Protein AF-A0A3D4W125-F1 (afdb_monomer)

Mean predicted aligned error: 5.73 Å

Nearest PDB structures (foldseek):
  3bl4-assembly1_A  TM=3.149E-01  e=7.302E-01  Arthrobacter sp. FB24
  3bl4-assembly1_B  TM=3.221E-01  e=1.335E+00  Arthrobacter sp. FB24
  3okf-assembly1_B  TM=3.868E-01  e=9.961E+00  Vibrio cholerae O1 biovar El Tor str. N16961
  7cfy-assembly1_A  TM=1.896E-01  e=3.646E+00  Escherichia coli K-12

Secondary structure (DSSP, 8-state):
--TT----SS-EEEETTEEEESSTTHHHHHHHTT--HHHHHHGGGGSHHHHHHHHHBSSS-SSS--BPPS-EEEEHHHHHHHHHHHHHTT-SS-SS-EEEE--SS--

Sequence (107 aa):
MLESIKCSTSGAYYLRGQWVPADAQAPAALAAAGMTAEQADQAYKGTMAYGILTAHNTSGNDRDLRIKFDAMASHDITFVGIIQTARASGLEKFPIPYVLTNCHNSL

Solvent-accessible surface area (backbone atoms only — not comparable to full-atom values): 6906 Å² total; per-residue (Å²): 140,76,88,83,73,76,84,71,96,54,62,65,45,84,54,97,92,41,79,43,59,54,54,94,58,29,68,60,54,41,41,77,72,71,43,50,72,68,56,60,70,54,46,63,65,77,35,70,6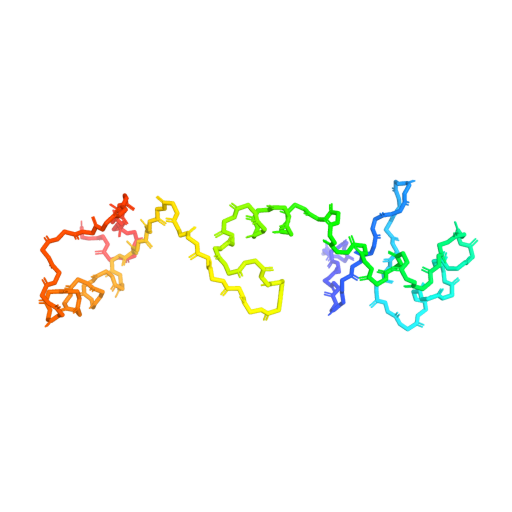7,43,51,54,50,59,77,30,39,75,60,86,38,96,89,58,75,39,73,62,75,78,61,48,75,41,42,56,93,50,40,60,60,54,50,51,53,38,50,74,72,68,50,88,69,76,98,46,57,73,46,83,41,70,81,85,77,67,126

pLDDT: mean 92.05, std 9.22, range [47.75, 98.0]

Foldseek 3Di:
DVPPDDDDPFDWADDPNDTHTPDPCRQVVCVVVVDDPVCVVCRCCVDPVVVQQVVQFPPPDPVDGDGDDQEEEDEPVPVVVVVVVCVVVVNPDDPHHYYYHHDPPDD

Radius of gyration: 21.29 Å; Cα contacts (8 Å, |Δi|>4): 88; chains: 1; bounding box: 39×38×59 Å

Structure (mmCIF, N/CA/C/O backbone):
data_AF-A0A3D4W125-F1
#
_entry.id   AF-A0A3D4W125-F1
#
loop_
_atom_site.group_PDB
_atom_site.id
_atom_site.type_symbol
_atom_site.label_atom_id
_atom_site.label_alt_id
_atom_site.label_comp_id
_atom_site.label_asym_id
_atom_site.label_entity_id
_atom_site.label_seq_id
_atom_site.pdbx_PDB_ins_code
_atom_site.Cartn_x
_atom_site.Cartn_y
_atom_site.Cartn_z
_atom_site.occupancy
_atom_site.B_iso_or_equiv
_atom_site.auth_seq_id
_atom_site.auth_comp_id
_atom_site.auth_asym_id
_atom_site.auth_atom_id
_atom_site.pdbx_PDB_model_num
ATOM 1 N N . MET A 1 1 ? 23.891 -24.516 2.788 1.00 47.75 1 MET A N 1
ATOM 2 C CA . MET A 1 1 ? 23.621 -24.176 1.376 1.00 47.75 1 MET A CA 1
ATOM 3 C C . MET A 1 1 ? 22.191 -23.658 1.254 1.00 47.75 1 MET A C 1
ATOM 5 O O . MET A 1 1 ? 21.268 -24.447 1.141 1.00 47.75 1 MET A O 1
ATOM 9 N N . LEU A 1 2 ? 22.018 -22.338 1.332 1.00 53.31 2 LEU A N 1
ATOM 10 C CA . LEU A 1 2 ? 20.834 -21.602 0.863 1.00 53.31 2 LEU A CA 1
ATOM 11 C C . LEU A 1 2 ? 21.348 -20.517 -0.100 1.00 53.31 2 LEU A C 1
ATOM 13 O O . LEU A 1 2 ? 21.074 -19.337 0.052 1.00 53.31 2 LEU A O 1
ATOM 17 N N . GLU A 1 3 ? 22.168 -20.918 -1.078 1.00 59.09 3 GLU A N 1
ATOM 18 C CA . GLU A 1 3 ? 22.636 -20.014 -2.145 1.00 59.09 3 GLU A CA 1
ATOM 19 C C . GLU A 1 3 ? 21.521 -19.667 -3.155 1.00 59.09 3 GLU A C 1
ATOM 21 O O . GLU A 1 3 ? 21.752 -18.930 -4.112 1.00 59.09 3 GLU A O 1
ATOM 26 N N . SER A 1 4 ? 20.303 -20.190 -2.962 1.00 73.31 4 SER A N 1
ATOM 27 C CA . SER A 1 4 ? 19.199 -20.109 -3.923 1.00 73.31 4 SER A CA 1
ATOM 28 C C . SER A 1 4 ? 18.273 -18.904 -3.753 1.00 73.31 4 SER A C 1
ATOM 30 O O . SER A 1 4 ? 17.466 -18.653 -4.645 1.00 73.31 4 SER A O 1
ATOM 32 N N . ILE A 1 5 ? 18.371 -18.143 -2.657 1.00 79.50 5 ILE A N 1
ATOM 33 C CA . ILE A 1 5 ? 17.533 -16.957 -2.436 1.00 79.50 5 ILE A CA 1
ATOM 34 C C . ILE A 1 5 ? 18.430 -15.725 -2.410 1.00 79.50 5 ILE A C 1
ATOM 36 O O . ILE A 1 5 ? 19.193 -15.508 -1.472 1.00 79.50 5 ILE A O 1
ATOM 40 N N . LYS A 1 6 ? 18.333 -14.915 -3.465 1.00 77.62 6 LYS A N 1
ATOM 41 C CA . LYS A 1 6 ? 19.012 -13.623 -3.570 1.00 77.62 6 LYS A CA 1
ATOM 42 C C . LYS A 1 6 ? 17.972 -12.517 -3.447 1.00 77.62 6 LYS A C 1
ATOM 44 O O . LYS A 1 6 ? 17.051 -12.451 -4.256 1.00 77.62 6 LYS A O 1
ATOM 49 N N . CYS A 1 7 ? 18.123 -11.651 -2.448 1.00 82.75 7 CYS A N 1
ATOM 50 C CA . CYS A 1 7 ? 17.332 -10.428 -2.366 1.00 82.75 7 CYS A CA 1
ATOM 51 C C . CYS A 1 7 ? 17.819 -9.444 -3.431 1.00 82.75 7 CYS A C 1
ATOM 53 O O . CYS A 1 7 ? 19.009 -9.137 -3.494 1.00 82.75 7 CYS A O 1
ATOM 55 N N . SER A 1 8 ? 16.898 -8.946 -4.251 1.00 82.31 8 SER A N 1
ATOM 56 C CA . SER A 1 8 ? 17.174 -7.804 -5.119 1.00 82.31 8 SER A CA 1
ATOM 57 C C . SER A 1 8 ? 17.095 -6.513 -4.308 1.00 82.31 8 SER A C 1
ATOM 59 O O . SER A 1 8 ? 16.237 -6.377 -3.435 1.00 82.31 8 SER A O 1
ATOM 61 N N . THR A 1 9 ? 17.974 -5.560 -4.607 1.00 86.00 9 THR A N 1
ATOM 62 C CA . THR A 1 9 ? 17.899 -4.189 -4.079 1.00 86.00 9 THR A CA 1
ATOM 63 C C . THR A 1 9 ? 17.031 -3.276 -4.947 1.00 86.00 9 THR A C 1
ATOM 65 O O . THR A 1 9 ? 16.700 -2.171 -4.524 1.00 86.00 9 THR A O 1
ATOM 68 N N . SER A 1 10 ? 16.642 -3.730 -6.143 1.00 88.44 10 SER A N 1
ATOM 69 C CA . SER A 1 10 ? 15.753 -3.028 -7.069 1.00 88.44 10 SER A CA 1
ATOM 70 C C . SER A 1 10 ? 14.448 -3.794 -7.303 1.00 88.44 10 SER A C 1
ATOM 72 O O . SER A 1 10 ? 14.333 -4.985 -6.997 1.00 88.44 10 SER A O 1
ATOM 74 N N . GLY A 1 11 ? 13.455 -3.094 -7.860 1.00 91.50 11 GLY A N 1
ATOM 75 C CA . GLY A 1 11 ? 12.215 -3.708 -8.334 1.00 91.50 11 GLY A CA 1
ATOM 76 C C . GLY A 1 11 ? 12.421 -4.563 -9.588 1.00 91.50 11 GLY A C 1
ATOM 77 O O . GLY A 1 11 ? 13.538 -4.757 -10.066 1.00 91.50 11 GLY A O 1
ATOM 78 N N . ALA A 1 12 ? 11.326 -5.060 -10.153 1.00 94.25 12 ALA A N 1
ATOM 79 C CA . ALA A 1 12 ? 11.339 -5.775 -11.422 1.00 94.25 12 ALA A CA 1
ATOM 80 C C . ALA A 1 12 ? 10.047 -5.517 -12.200 1.00 94.25 12 ALA A C 1
ATOM 82 O O . ALA A 1 12 ? 8.982 -5.312 -11.615 1.00 94.25 12 ALA A O 1
ATOM 83 N N . TYR A 1 13 ? 10.144 -5.577 -13.521 1.00 95.69 13 TYR A N 1
ATOM 84 C CA . TYR A 1 13 ? 9.006 -5.609 -14.427 1.00 95.69 13 TYR A CA 1
ATOM 85 C C . TYR A 1 13 ? 8.608 -7.057 -14.685 1.00 95.69 13 TYR A C 1
ATOM 87 O O . TYR A 1 13 ? 9.468 -7.915 -14.885 1.00 95.69 13 TYR A O 1
ATOM 95 N N . TYR A 1 14 ? 7.305 -7.324 -14.729 1.00 94.31 14 TYR A N 1
ATOM 96 C CA . TYR A 1 14 ? 6.784 -8.598 -15.208 1.00 94.31 14 TYR A CA 1
ATOM 97 C C . TYR A 1 14 ? 6.292 -8.434 -16.643 1.00 94.31 14 TYR A C 1
ATOM 99 O O . TYR A 1 14 ? 5.314 -7.729 -16.894 1.00 94.31 14 TYR A O 1
ATOM 107 N N . LEU A 1 15 ? 6.974 -9.073 -17.589 1.00 93.19 15 LEU A N 1
ATOM 108 C CA . LEU A 1 15 ? 6.690 -8.956 -19.012 1.00 93.19 15 LEU A CA 1
ATOM 109 C C . LEU A 1 15 ? 6.527 -10.348 -19.624 1.00 93.19 15 LEU A C 1
ATOM 111 O O . LEU A 1 15 ? 7.482 -11.112 -19.722 1.00 93.19 15 LEU A O 1
ATOM 115 N N . ARG A 1 16 ? 5.298 -10.673 -20.051 1.00 92.00 16 ARG A N 1
ATOM 116 C CA . ARG A 1 16 ? 4.967 -11.901 -20.808 1.00 92.00 16 ARG A CA 1
ATOM 117 C C . ARG A 1 16 ? 5.515 -13.193 -20.175 1.00 92.00 16 ARG A C 1
ATOM 119 O O . ARG A 1 16 ? 6.058 -14.046 -20.867 1.00 92.00 16 ARG A O 1
ATOM 126 N N . GLY A 1 17 ? 5.371 -13.339 -18.859 1.00 93.12 17 GLY A N 1
ATOM 127 C CA . GLY A 1 17 ? 5.829 -14.536 -18.147 1.00 93.12 17 GLY A CA 1
ATOM 128 C C . GLY A 1 17 ? 7.248 -14.454 -17.586 1.00 93.12 17 GLY A C 1
ATOM 129 O O . GLY A 1 17 ? 7.662 -15.374 -16.885 1.00 93.12 17 GLY A O 1
ATOM 130 N N . GLN A 1 18 ? 7.987 -13.376 -17.861 1.00 92.62 18 GLN A N 1
ATOM 131 C CA . GLN A 1 18 ? 9.380 -13.212 -17.446 1.00 92.62 18 GLN A CA 1
ATOM 132 C C . GLN A 1 18 ? 9.578 -11.975 -16.570 1.00 92.62 18 GLN A C 1
ATOM 134 O O . GLN A 1 18 ? 8.868 -10.979 -16.700 1.00 92.62 18 GLN A O 1
ATOM 139 N N . TRP A 1 19 ? 10.571 -12.046 -15.685 1.00 93.00 19 TRP A N 1
ATOM 140 C CA . TRP A 1 19 ? 10.999 -10.924 -14.855 1.00 93.00 19 TRP A CA 1
ATOM 141 C C . TRP A 1 19 ? 12.164 -10.191 -15.515 1.00 93.00 19 TRP A C 1
ATOM 143 O O . TRP A 1 19 ? 13.168 -10.812 -15.863 1.00 93.00 19 TRP A O 1
ATOM 153 N N . VAL A 1 20 ? 12.044 -8.872 -15.640 1.00 94.38 20 VAL A N 1
ATOM 154 C CA . VAL A 1 20 ? 13.129 -7.976 -16.051 1.00 94.38 20 VAL A CA 1
ATOM 155 C C . VAL A 1 20 ? 13.530 -7.148 -14.828 1.00 94.38 20 VAL A C 1
ATOM 157 O O . VAL A 1 20 ? 12.687 -6.401 -14.326 1.00 94.38 20 VAL A O 1
ATOM 160 N N . PRO A 1 21 ? 14.764 -7.269 -14.308 1.00 93.38 21 PRO A N 1
ATOM 161 C CA . PRO A 1 21 ? 15.228 -6.439 -13.198 1.00 93.38 21 PRO A CA 1
ATOM 162 C C . PRO A 1 21 ? 15.104 -4.950 -13.535 1.00 93.38 21 PRO A C 1
ATOM 164 O O . PRO A 1 21 ? 15.402 -4.545 -14.654 1.00 93.38 21 PRO A O 1
ATOM 167 N N . ALA A 1 22 ? 14.667 -4.127 -12.582 1.00 93.81 22 ALA A N 1
ATOM 168 C CA . ALA A 1 22 ? 14.604 -2.674 -12.736 1.00 93.81 22 ALA A CA 1
ATOM 169 C C . ALA A 1 22 ? 15.962 -2.043 -12.375 1.00 93.81 22 ALA A C 1
ATOM 171 O O . ALA A 1 22 ? 16.083 -1.294 -11.406 1.00 93.81 22 ALA A O 1
ATOM 172 N N . ASP A 1 23 ? 17.003 -2.423 -13.113 1.00 92.75 23 ASP A N 1
ATOM 173 C CA . ASP A 1 23 ? 18.369 -1.912 -12.990 1.00 92.75 23 ASP A CA 1
ATOM 174 C C . ASP A 1 23 ? 18.743 -0.995 -14.174 1.00 92.75 23 ASP A C 1
ATOM 176 O O . ASP A 1 23 ? 17.891 -0.566 -14.955 1.00 92.75 23 ASP A O 1
ATOM 180 N N . ALA A 1 24 ? 20.030 -0.665 -14.308 1.00 92.94 24 ALA A N 1
ATOM 181 C CA . ALA A 1 24 ? 20.525 0.205 -15.375 1.00 92.94 24 ALA A CA 1
ATOM 182 C C . ALA A 1 24 ? 20.331 -0.388 -16.786 1.00 92.94 24 ALA A C 1
ATOM 184 O O . ALA A 1 24 ? 20.351 0.351 -17.771 1.00 92.94 24 ALA A O 1
ATOM 185 N N . GLN A 1 25 ? 20.145 -1.705 -16.899 1.00 93.62 25 GLN A N 1
ATOM 186 C CA . GLN A 1 25 ? 19.955 -2.421 -18.156 1.00 93.62 25 GLN A CA 1
ATOM 187 C C . GLN A 1 25 ? 18.471 -2.543 -18.532 1.00 93.62 25 GLN A C 1
ATOM 189 O O . GLN A 1 25 ? 18.161 -2.814 -19.697 1.00 93.62 25 GLN A O 1
ATOM 194 N N . ALA A 1 26 ? 17.554 -2.289 -17.591 1.00 93.88 26 ALA A N 1
ATOM 195 C CA . ALA A 1 26 ? 16.112 -2.391 -17.802 1.00 93.88 26 ALA A CA 1
ATOM 196 C C . ALA A 1 26 ? 15.604 -1.609 -19.027 1.00 93.88 26 ALA A C 1
ATOM 198 O O . ALA A 1 26 ? 14.880 -2.207 -19.824 1.00 93.88 26 ALA A O 1
ATOM 199 N N . PRO A 1 27 ? 15.990 -0.334 -19.268 1.00 95.38 27 PRO A N 1
ATOM 200 C CA . PRO A 1 27 ? 15.482 0.410 -20.422 1.00 95.38 27 PRO A CA 1
ATOM 201 C C . PRO A 1 27 ? 15.828 -0.260 -21.756 1.00 95.38 27 PRO A C 1
ATOM 203 O O . PRO A 1 27 ? 14.975 -0.365 -22.635 1.00 95.38 27 PRO A O 1
ATOM 206 N N . ALA A 1 28 ? 17.055 -0.774 -21.891 1.00 96.19 28 ALA A N 1
ATOM 207 C CA . ALA A 1 28 ? 17.494 -1.471 -23.096 1.00 96.19 28 ALA A CA 1
ATOM 208 C C . ALA A 1 28 ? 16.783 -2.825 -23.262 1.00 96.19 28 ALA A C 1
ATOM 210 O O . ALA A 1 28 ? 16.341 -3.154 -24.362 1.00 96.19 28 ALA A O 1
ATOM 211 N N . ALA A 1 29 ? 16.628 -3.590 -22.176 1.00 95.25 29 ALA A N 1
ATOM 212 C CA . ALA A 1 29 ? 15.940 -4.882 -22.195 1.00 95.25 29 ALA A CA 1
ATOM 213 C C . ALA A 1 29 ? 14.443 -4.745 -22.534 1.00 95.25 29 ALA A C 1
ATOM 215 O O . ALA A 1 29 ? 13.912 -5.510 -23.340 1.00 95.25 29 ALA A O 1
ATOM 216 N N . LEU A 1 30 ? 13.768 -3.742 -21.965 1.00 96.31 30 LEU A N 1
ATOM 217 C CA . LEU A 1 30 ? 12.361 -3.443 -22.238 1.00 96.31 30 LEU A CA 1
ATOM 218 C C . LEU A 1 30 ? 12.159 -2.939 -23.673 1.00 96.31 30 LEU A C 1
ATOM 220 O O . LEU A 1 30 ? 11.241 -3.402 -24.352 1.00 96.31 30 LEU A O 1
ATOM 224 N N . ALA A 1 31 ? 13.045 -2.064 -24.162 1.00 96.38 31 ALA A N 1
ATOM 225 C CA . ALA A 1 31 ? 13.018 -1.598 -25.547 1.00 96.38 31 ALA A CA 1
ATOM 226 C C . ALA A 1 31 ? 13.238 -2.748 -26.543 1.00 96.38 31 ALA A C 1
ATOM 228 O O . ALA A 1 31 ? 12.501 -2.863 -27.521 1.00 96.38 31 ALA A O 1
ATOM 229 N N . ALA A 1 32 ? 14.184 -3.655 -26.266 1.00 95.62 32 ALA A N 1
ATOM 230 C CA . ALA A 1 32 ? 14.404 -4.859 -27.072 1.00 95.62 32 ALA A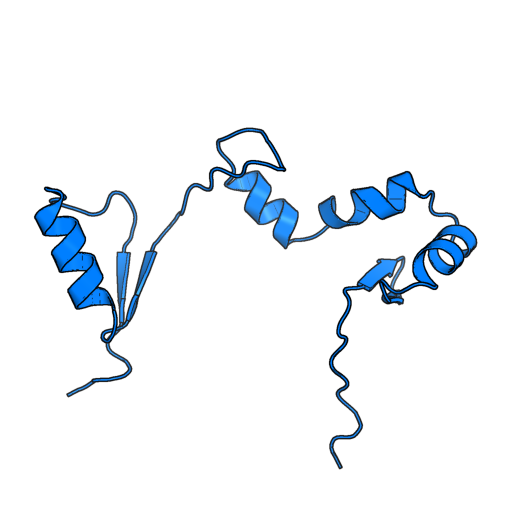 CA 1
ATOM 231 C C . ALA A 1 32 ? 13.178 -5.795 -27.089 1.00 95.62 32 ALA A C 1
ATOM 233 O O . ALA A 1 32 ? 12.941 -6.489 -28.076 1.00 95.62 32 ALA A O 1
ATOM 234 N N . ALA A 1 33 ? 12.366 -5.780 -26.028 1.00 93.94 33 ALA A N 1
ATOM 235 C CA . ALA A 1 33 ? 11.096 -6.500 -25.951 1.00 93.94 33 ALA A CA 1
ATOM 236 C C . ALA A 1 33 ? 9.901 -5.735 -26.570 1.00 93.94 33 ALA A C 1
ATOM 238 O O . ALA A 1 33 ? 8.768 -6.235 -26.551 1.00 93.94 33 ALA A O 1
ATOM 239 N N . GLY A 1 34 ? 10.146 -4.549 -27.140 1.00 95.88 34 GLY A N 1
ATOM 240 C CA . GLY A 1 34 ? 9.166 -3.724 -27.846 1.00 95.88 34 GLY A CA 1
ATOM 241 C C . GLY A 1 34 ? 8.343 -2.788 -26.958 1.00 95.88 34 GLY A C 1
ATOM 242 O O . GLY A 1 34 ? 7.281 -2.351 -27.394 1.00 95.88 34 GLY A O 1
ATOM 243 N N . MET A 1 35 ? 8.781 -2.511 -25.726 1.00 96.31 35 MET A N 1
ATOM 244 C CA . MET A 1 35 ? 8.125 -1.548 -24.832 1.00 96.31 35 MET A CA 1
ATOM 245 C C . MET A 1 35 ? 8.709 -0.145 -25.016 1.00 96.31 35 MET A C 1
ATOM 247 O O . MET A 1 35 ? 9.926 0.015 -25.116 1.00 96.31 35 MET A O 1
ATOM 251 N N . THR A 1 36 ? 7.856 0.881 -25.021 1.00 96.94 36 THR A N 1
ATOM 252 C CA . THR A 1 36 ? 8.313 2.279 -25.005 1.00 96.94 36 THR A CA 1
ATOM 253 C C . THR A 1 36 ? 8.732 2.712 -23.599 1.00 96.94 36 THR A C 1
ATOM 255 O O . THR A 1 36 ? 8.363 2.086 -22.600 1.00 96.94 36 THR A O 1
ATOM 258 N N . ALA A 1 37 ? 9.485 3.810 -23.505 1.00 94.50 37 ALA A N 1
ATOM 259 C CA . ALA A 1 37 ? 9.864 4.387 -22.218 1.00 94.50 37 ALA A CA 1
ATOM 260 C C . ALA A 1 37 ? 8.630 4.806 -21.399 1.00 94.50 37 ALA A C 1
ATOM 262 O O . ALA A 1 37 ? 8.591 4.586 -20.193 1.00 94.50 37 ALA A O 1
ATOM 263 N N . GLU A 1 38 ? 7.590 5.326 -22.054 1.00 96.62 38 GLU A N 1
ATOM 264 C CA . GLU A 1 38 ? 6.327 5.713 -21.416 1.00 96.62 38 GLU A CA 1
ATOM 265 C C . GLU A 1 38 ? 5.569 4.490 -20.889 1.00 96.62 38 GLU A C 1
ATOM 267 O O . GLU A 1 38 ? 5.027 4.521 -19.786 1.00 96.62 38 GLU A O 1
ATOM 272 N N . GLN A 1 39 ? 5.546 3.388 -21.647 1.00 95.38 39 GLN A N 1
ATOM 273 C CA . GLN A 1 39 ? 4.940 2.137 -21.184 1.00 95.38 39 GLN A CA 1
ATOM 274 C C . GLN A 1 39 ? 5.678 1.579 -19.963 1.00 95.38 39 GLN A C 1
ATOM 276 O O . GLN A 1 39 ? 5.035 1.126 -19.016 1.00 95.38 39 GLN A O 1
ATOM 281 N N . ALA A 1 40 ? 7.012 1.639 -19.966 1.00 94.88 40 ALA A N 1
ATOM 282 C CA . ALA A 1 40 ? 7.829 1.237 -18.827 1.00 94.88 40 ALA A CA 1
ATOM 283 C C . ALA A 1 40 ? 7.592 2.141 -17.602 1.00 94.88 40 ALA A C 1
ATOM 285 O O . ALA A 1 40 ? 7.418 1.633 -16.496 1.00 94.88 40 ALA A O 1
ATOM 286 N N . ASP A 1 41 ? 7.521 3.460 -17.791 1.00 93.62 41 ASP A N 1
ATOM 287 C CA . ASP A 1 41 ? 7.254 4.433 -16.723 1.00 93.62 41 ASP A CA 1
ATOM 288 C C . ASP A 1 41 ? 5.872 4.228 -16.079 1.00 93.62 41 ASP A C 1
ATOM 290 O O . ASP A 1 41 ? 5.722 4.316 -14.863 1.00 93.62 41 ASP A O 1
ATOM 294 N N . GLN A 1 42 ? 4.859 3.867 -16.871 1.00 95.06 42 GLN A N 1
ATOM 295 C CA . GLN A 1 42 ? 3.496 3.637 -16.380 1.00 95.06 42 GLN A CA 1
ATOM 296 C C . GLN A 1 42 ? 3.241 2.199 -15.895 1.00 95.06 42 GLN A C 1
ATOM 298 O O . GLN A 1 42 ? 2.158 1.913 -15.381 1.00 95.06 42 GLN A O 1
ATOM 303 N N . ALA A 1 43 ? 4.212 1.287 -16.012 1.00 95.06 43 ALA A N 1
ATOM 304 C CA . ALA A 1 43 ? 4.018 -0.136 -15.719 1.00 95.06 43 ALA A CA 1
ATOM 305 C C . ALA A 1 43 ? 3.590 -0.416 -14.266 1.00 95.06 43 ALA A C 1
ATOM 307 O O . ALA A 1 43 ? 2.847 -1.368 -14.018 1.00 95.06 43 ALA A O 1
ATOM 308 N N . TYR A 1 44 ? 3.992 0.424 -13.302 1.00 93.44 44 TYR A N 1
ATOM 309 C CA . TYR A 1 44 ? 3.595 0.269 -11.895 1.00 93.44 44 TYR A CA 1
ATOM 310 C C . TYR A 1 44 ? 2.073 0.333 -11.697 1.00 93.44 44 TYR A C 1
ATOM 312 O O . TYR A 1 44 ? 1.557 -0.251 -10.741 1.00 93.44 44 TYR A O 1
ATOM 320 N N . LYS A 1 45 ? 1.340 0.977 -12.617 1.00 95.19 45 LYS A N 1
ATOM 321 C CA . LYS A 1 45 ? -0.126 1.043 -12.585 1.00 95.19 45 LYS A CA 1
ATOM 322 C C . LYS A 1 45 ? -0.800 -0.310 -12.810 1.00 95.19 45 LYS A C 1
ATOM 324 O O . LYS A 1 45 ? -1.945 -0.498 -12.418 1.00 95.19 45 LYS A O 1
ATOM 329 N N . GLY A 1 46 ? -0.089 -1.271 -13.400 1.00 94.69 46 GLY A N 1
ATOM 330 C CA . GLY A 1 46 ? -0.554 -2.653 -13.533 1.00 94.69 46 GLY A CA 1
ATOM 331 C C . GLY A 1 46 ? -0.392 -3.493 -12.262 1.00 94.69 46 GLY A C 1
ATOM 332 O O . GLY A 1 46 ? -0.783 -4.658 -12.251 1.00 94.69 46 GLY A O 1
ATOM 333 N N . THR A 1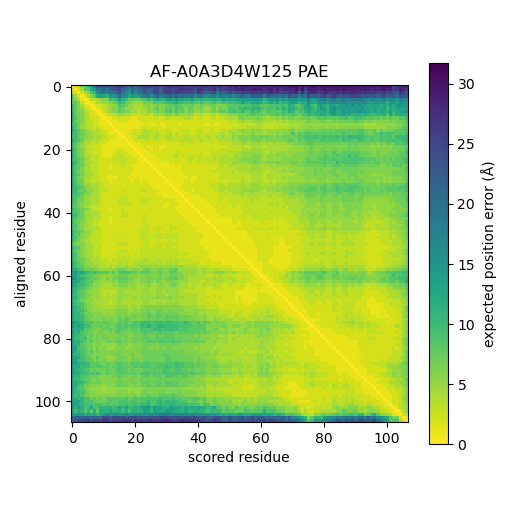 47 ? 0.208 -2.952 -11.196 1.00 95.88 47 THR A N 1
ATOM 334 C CA . THR A 1 47 ? 0.446 -3.711 -9.962 1.00 95.88 47 THR A CA 1
ATOM 335 C C . THR A 1 47 ? -0.808 -3.805 -9.097 1.00 95.88 47 THR A C 1
ATOM 337 O O . THR A 1 47 ? -1.630 -2.889 -9.045 1.00 95.88 47 THR A O 1
ATOM 340 N N . MET A 1 48 ? -0.914 -4.894 -8.330 1.00 97.12 48 MET A N 1
ATOM 341 C CA . MET A 1 48 ? -1.954 -5.040 -7.306 1.00 97.12 48 MET A CA 1
ATOM 342 C C . MET A 1 48 ? -1.901 -3.899 -6.281 1.00 97.12 48 MET A C 1
ATOM 344 O O . MET A 1 48 ? -2.941 -3.386 -5.881 1.00 97.12 48 MET A O 1
ATOM 348 N N . ALA A 1 49 ? -0.694 -3.476 -5.890 1.00 95.81 49 ALA A N 1
ATOM 349 C CA . ALA A 1 49 ? -0.502 -2.381 -4.947 1.00 95.81 49 ALA A CA 1
ATOM 350 C C . ALA A 1 49 ? -1.105 -1.069 -5.469 1.00 95.81 49 ALA A C 1
ATOM 352 O O . ALA A 1 49 ? -1.843 -0.418 -4.733 1.00 95.81 49 ALA A O 1
ATOM 353 N N . TYR A 1 50 ? -0.856 -0.713 -6.736 1.00 96.06 50 TYR A N 1
ATOM 354 C CA . TYR A 1 50 ? -1.480 0.463 -7.344 1.00 96.06 50 TYR A CA 1
ATOM 355 C C . TYR A 1 50 ? -3.005 0.342 -7.348 1.00 96.06 50 TYR A C 1
ATOM 357 O O . TYR A 1 50 ? -3.679 1.242 -6.864 1.00 96.06 50 TYR A O 1
ATOM 365 N N . GLY A 1 51 ? -3.549 -0.797 -7.791 1.00 96.75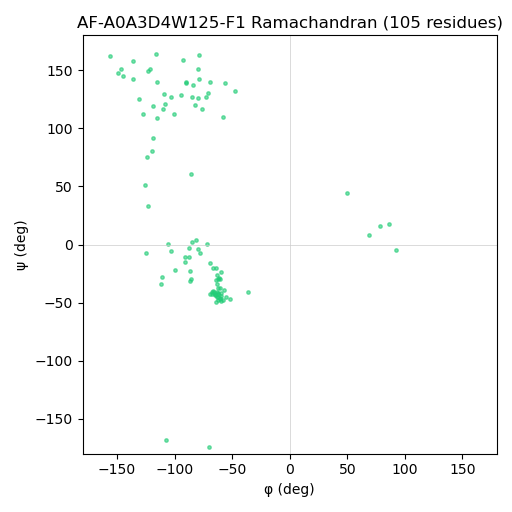 51 GLY A N 1
ATOM 366 C CA . GLY A 1 51 ? -4.997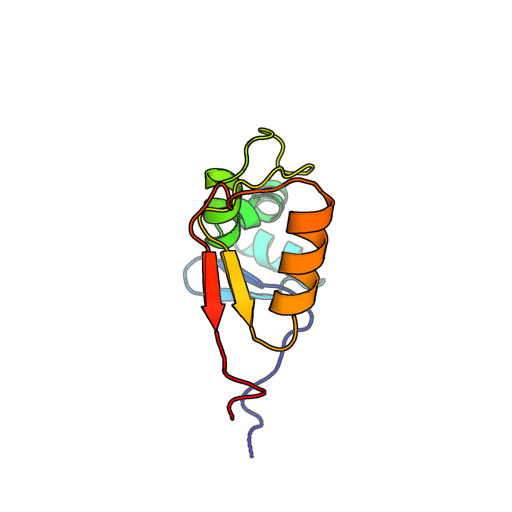 -1.026 -7.790 1.00 96.75 51 GLY A CA 1
ATOM 367 C C . GLY A 1 51 ? -5.639 -0.843 -6.409 1.00 96.75 51 GLY A C 1
ATOM 368 O O . GLY A 1 51 ? -6.654 -0.157 -6.292 1.00 96.75 51 GLY A O 1
ATOM 369 N N . ILE A 1 52 ? -5.027 -1.396 -5.356 1.00 97.19 52 ILE A N 1
ATOM 370 C CA . ILE A 1 52 ? -5.504 -1.243 -3.972 1.00 97.19 52 ILE A CA 1
ATOM 371 C C . ILE A 1 52 ? -5.423 0.222 -3.530 1.00 97.19 52 ILE A C 1
ATOM 373 O O . ILE A 1 52 ? -6.410 0.755 -3.025 1.00 97.19 52 ILE A O 1
ATOM 377 N N . LEU A 1 53 ? -4.281 0.888 -3.725 1.00 96.50 53 LEU A N 1
ATOM 378 C CA . LEU A 1 53 ? -4.098 2.279 -3.301 1.00 96.50 53 LEU A CA 1
ATOM 379 C C . LEU A 1 53 ? -5.054 3.224 -4.031 1.00 96.50 53 LEU A C 1
ATOM 381 O O . LEU A 1 53 ? -5.695 4.047 -3.384 1.00 96.50 53 LEU A O 1
ATOM 385 N N . THR A 1 54 ? -5.202 3.080 -5.348 1.00 96.38 54 THR A N 1
ATOM 386 C CA . THR A 1 54 ? -6.121 3.890 -6.155 1.00 96.38 54 THR A CA 1
ATOM 387 C C . THR A 1 54 ? -7.572 3.680 -5.730 1.00 96.38 54 THR A C 1
ATOM 389 O O . THR A 1 54 ? -8.299 4.661 -5.596 1.00 96.38 54 THR A O 1
ATOM 392 N N . ALA A 1 55 ? -7.991 2.442 -5.444 1.00 97.31 55 ALA A N 1
ATOM 393 C CA . ALA A 1 55 ? -9.355 2.152 -4.992 1.00 97.31 55 ALA A CA 1
ATOM 394 C C . ALA A 1 55 ? -9.710 2.805 -3.641 1.00 97.31 55 ALA A C 1
ATOM 396 O O . ALA A 1 55 ? -10.880 3.091 -3.391 1.00 97.31 55 ALA A O 1
ATOM 397 N N . HIS A 1 56 ? -8.714 3.069 -2.790 1.00 97.88 56 HIS A N 1
ATOM 398 C CA . HIS A 1 56 ? -8.896 3.691 -1.473 1.00 97.88 56 HIS A CA 1
ATOM 399 C C . HIS A 1 56 ? -8.436 5.156 -1.437 1.00 97.88 56 HIS A C 1
ATOM 401 O O . HIS A 1 56 ? -8.527 5.803 -0.391 1.00 97.88 56 HIS A O 1
ATOM 407 N N . ASN A 1 57 ? -7.950 5.701 -2.557 1.00 98.00 57 ASN A N 1
ATOM 408 C CA . ASN A 1 57 ? -7.513 7.086 -2.642 1.00 98.00 57 ASN A CA 1
ATOM 409 C C . ASN A 1 57 ? -8.713 8.029 -2.799 1.00 98.00 57 ASN A C 1
ATOM 411 O O . ASN A 1 57 ? -9.511 7.914 -3.723 1.00 98.00 57 ASN A O 1
ATOM 415 N N . THR A 1 58 ? -8.798 9.018 -1.917 1.00 97.25 58 THR A N 1
ATOM 416 C CA . THR A 1 58 ? -9.860 10.032 -1.893 1.00 97.25 58 THR A CA 1
ATOM 417 C C . THR A 1 58 ? -9.414 11.386 -2.448 1.00 97.25 58 THR A C 1
ATOM 419 O O . THR A 1 58 ? -10.243 12.283 -2.584 1.00 97.25 58 THR A O 1
ATOM 422 N N . SER A 1 59 ? -8.127 11.564 -2.780 1.00 96.75 59 SER A N 1
ATOM 423 C CA . SER A 1 59 ? -7.609 12.834 -3.316 1.00 96.75 59 SER A CA 1
ATOM 424 C C . SER A 1 59 ? -7.741 12.971 -4.833 1.00 96.75 59 SER A C 1
ATOM 426 O O . SER A 1 59 ? -7.693 14.087 -5.344 1.00 96.75 59 SER A O 1
ATOM 428 N N . GLY A 1 60 ? -7.850 11.854 -5.562 1.00 90.88 60 GLY A N 1
ATOM 429 C CA . GLY A 1 60 ? -7.755 11.831 -7.027 1.00 90.88 60 GLY A CA 1
ATOM 430 C C . GLY A 1 60 ? -6.353 12.141 -7.577 1.00 90.88 60 GLY A C 1
ATOM 431 O O . GLY A 1 60 ? -6.201 12.304 -8.784 1.00 90.88 60 GLY A O 1
ATOM 432 N N . ASN A 1 61 ? -5.332 12.234 -6.716 1.00 93.75 61 ASN A N 1
ATOM 433 C CA . ASN A 1 61 ? -3.948 12.516 -7.091 1.00 93.75 61 ASN A CA 1
ATOM 434 C C . ASN A 1 61 ? -3.037 11.345 -6.696 1.00 93.75 61 ASN A C 1
ATOM 436 O O . ASN A 1 61 ? -2.897 11.037 -5.514 1.00 93.75 61 ASN A O 1
ATOM 440 N N . ASP A 1 62 ? -2.383 10.729 -7.683 1.00 89.56 62 ASP A N 1
ATOM 441 C CA . ASP A 1 62 ? -1.488 9.575 -7.493 1.00 89.56 62 ASP A CA 1
ATOM 442 C C . ASP A 1 62 ? -0.179 9.928 -6.759 1.00 89.56 62 ASP A C 1
ATOM 444 O O . ASP A 1 62 ? 0.521 9.037 -6.282 1.00 89.56 62 ASP A O 1
ATOM 448 N N . ARG A 1 63 ? 0.170 11.219 -6.655 1.00 89.38 63 ARG A N 1
ATOM 449 C CA . ARG A 1 63 ? 1.376 11.700 -5.952 1.00 89.38 63 ARG A CA 1
ATOM 450 C C . ARG A 1 63 ? 1.089 12.222 -4.546 1.00 89.38 63 ARG A C 1
ATOM 452 O O . ARG A 1 63 ? 2.006 12.278 -3.736 1.00 89.38 63 ARG A O 1
ATOM 459 N N . ASP A 1 64 ? -0.156 12.603 -4.271 1.00 95.44 64 ASP A N 1
ATOM 460 C CA . ASP A 1 64 ? -0.615 13.108 -2.972 1.00 95.44 64 ASP A CA 1
ATOM 461 C C . ASP A 1 64 ? -1.784 12.247 -2.485 1.00 95.44 64 ASP A C 1
ATOM 463 O O . ASP A 1 64 ? -2.960 12.597 -2.623 1.00 95.44 64 ASP A O 1
ATOM 467 N N . LEU A 1 65 ? -1.450 11.049 -2.008 1.00 96.12 65 LEU A N 1
ATOM 468 C CA . LEU A 1 65 ? -2.427 10.034 -1.632 1.00 96.12 65 LEU A CA 1
ATOM 469 C C . LEU A 1 65 ? -3.170 10.427 -0.350 1.00 96.12 65 LEU A C 1
ATOM 471 O O . LEU A 1 65 ? -2.559 10.705 0.682 1.00 96.12 65 LEU A O 1
ATOM 475 N N . ARG A 1 66 ? -4.503 10.343 -0.384 1.00 97.69 66 ARG A N 1
ATOM 476 C CA . ARG A 1 66 ? -5.355 10.412 0.812 1.00 97.69 66 ARG A CA 1
ATOM 477 C C . ARG A 1 66 ? -6.126 9.116 0.950 1.00 97.69 66 ARG A C 1
ATOM 479 O O . ARG A 1 66 ? -7.202 8.962 0.375 1.00 97.69 66 ARG A O 1
ATOM 486 N N . ILE A 1 67 ? -5.553 8.178 1.691 1.00 97.25 67 ILE A N 1
ATOM 487 C CA . ILE A 1 67 ? -6.074 6.817 1.778 1.00 97.25 67 ILE A CA 1
ATOM 488 C C . ILE A 1 67 ? -7.175 6.720 2.833 1.00 97.25 67 ILE A C 1
ATOM 490 O O . ILE A 1 67 ? -6.984 7.092 3.991 1.00 97.25 67 ILE A O 1
ATOM 494 N N . LYS A 1 68 ? -8.328 6.186 2.429 1.00 96.88 68 LYS A N 1
ATOM 495 C CA . LYS A 1 68 ? -9.370 5.729 3.344 1.00 96.88 68 LYS A CA 1
ATOM 496 C C . LYS A 1 68 ? -9.022 4.322 3.826 1.00 96.88 68 LYS A C 1
ATOM 498 O O . LYS A 1 68 ? -8.944 3.401 3.025 1.00 96.88 68 LYS A O 1
ATOM 503 N N . PHE A 1 69 ? -8.853 4.157 5.132 1.00 97.12 69 PHE A N 1
ATOM 504 C CA . PHE A 1 69 ? -8.658 2.844 5.742 1.00 97.12 69 PHE A CA 1
ATOM 505 C C . PHE A 1 69 ? -10.003 2.157 5.991 1.00 97.12 69 PHE A C 1
ATOM 507 O O . PHE A 1 69 ? -10.938 2.795 6.479 1.00 97.12 69 PHE A O 1
ATOM 514 N N . ASP A 1 70 ? -10.091 0.859 5.702 1.00 97.56 70 ASP A N 1
ATOM 515 C CA . ASP A 1 70 ? -11.309 0.070 5.943 1.00 97.56 70 ASP A CA 1
ATOM 516 C C . ASP A 1 70 ? -11.391 -0.473 7.367 1.00 97.56 70 ASP A C 1
ATOM 518 O O . ASP A 1 70 ? -12.482 -0.661 7.899 1.00 97.56 70 ASP A O 1
ATOM 522 N N . ALA A 1 71 ? -10.240 -0.722 7.989 1.00 97.31 71 ALA A N 1
ATOM 523 C CA . ALA A 1 71 ? -10.124 -1.207 9.355 1.00 97.31 71 ALA A CA 1
ATOM 524 C C . ALA A 1 71 ? -8.759 -0.834 9.944 1.00 97.31 71 ALA A C 1
ATOM 526 O O . ALA A 1 71 ? -7.804 -0.545 9.220 1.00 97.31 71 ALA A O 1
ATOM 527 N N . MET A 1 72 ? -8.661 -0.878 11.269 1.00 95.81 72 MET A N 1
ATOM 528 C CA . MET A 1 72 ? -7.410 -0.723 12.005 1.00 95.81 72 MET A CA 1
ATOM 529 C C . MET A 1 72 ? -7.160 -1.937 12.887 1.00 95.81 72 MET A C 1
ATOM 531 O O . MET A 1 72 ? -8.088 -2.544 13.420 1.00 95.81 72 MET A O 1
ATOM 535 N N . ALA A 1 73 ? -5.888 -2.249 13.098 1.00 95.44 73 ALA A N 1
ATOM 536 C CA . ALA A 1 73 ? -5.462 -3.223 14.084 1.00 95.44 73 ALA A CA 1
ATOM 537 C C . ALA A 1 73 ? -4.258 -2.676 14.848 1.00 95.44 73 ALA A C 1
ATOM 539 O O . ALA A 1 73 ? -3.391 -2.025 14.266 1.00 95.44 73 ALA A O 1
ATOM 540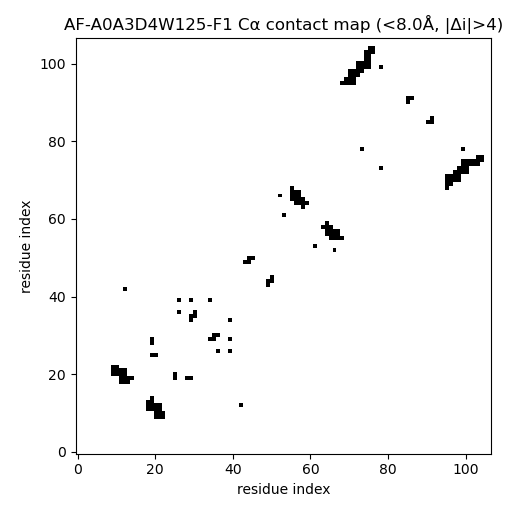 N N . SER A 1 74 ? -4.196 -2.947 16.146 1.00 94.44 74 SER A N 1
ATOM 541 C CA . SER A 1 74 ? -3.015 -2.643 16.955 1.00 94.44 74 SER A CA 1
ATOM 542 C C . SER A 1 74 ? -2.807 -3.704 18.018 1.00 94.44 74 SER A C 1
ATOM 544 O O . SER A 1 74 ? -3.768 -4.206 18.605 1.00 94.44 74 SER A O 1
ATOM 546 N N . HIS A 1 75 ? -1.544 -3.977 18.303 1.00 93.94 75 HIS A N 1
ATOM 547 C CA . HIS A 1 75 ? -1.140 -4.938 19.312 1.00 93.94 75 HIS A CA 1
ATOM 548 C C . HIS A 1 75 ? -0.909 -4.266 20.675 1.00 93.94 75 HIS A C 1
ATOM 550 O O . HIS A 1 75 ? -0.688 -3.060 20.762 1.00 93.94 75 HIS A O 1
ATOM 556 N N . ASP A 1 76 ? -0.968 -5.060 21.736 1.00 92.62 76 ASP A N 1
ATOM 557 C CA . ASP A 1 76 ? -0.703 -4.735 23.150 1.00 92.62 76 ASP A CA 1
ATOM 558 C C . ASP A 1 76 ? 0.418 -3.748 23.463 1.00 92.62 76 ASP A C 1
ATOM 560 O O . ASP A 1 76 ? 0.231 -2.887 24.321 1.00 92.62 76 ASP A O 1
ATOM 564 N N . ILE 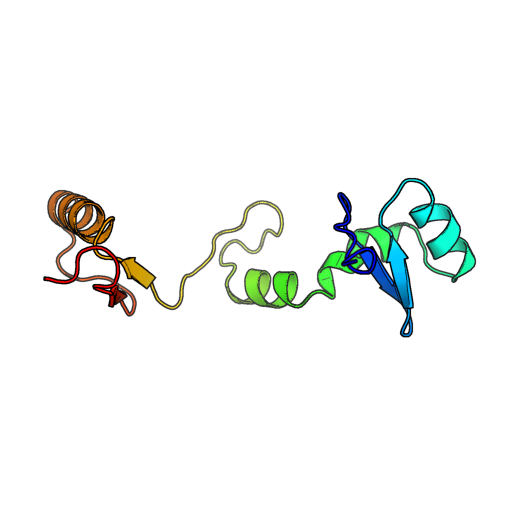A 1 77 ? 1.553 -3.815 22.774 1.00 94.50 77 ILE A N 1
ATOM 565 C CA . ILE A 1 77 ? 2.650 -2.863 23.007 1.00 94.50 77 ILE A CA 1
ATOM 566 C C . ILE A 1 77 ? 2.219 -1.427 22.656 1.00 94.50 77 ILE A C 1
ATOM 568 O O . ILE A 1 77 ? 2.661 -0.476 23.297 1.00 94.50 77 ILE A O 1
ATOM 572 N N . THR A 1 78 ? 1.366 -1.248 21.643 1.00 94.19 78 THR A N 1
ATOM 573 C CA . THR A 1 78 ? 1.047 0.073 21.077 1.00 94.19 78 THR A CA 1
ATOM 574 C C . THR A 1 78 ? -0.375 0.543 21.362 1.00 94.19 78 THR A C 1
ATOM 576 O O . THR A 1 78 ? -0.594 1.755 21.459 1.00 94.19 78 THR A O 1
ATOM 579 N N . PHE A 1 79 ? -1.346 -0.361 21.548 1.00 93.81 79 PHE A N 1
ATOM 580 C CA . PHE A 1 79 ? -2.753 0.044 21.646 1.00 93.81 79 PHE A CA 1
ATOM 581 C C . PHE A 1 79 ? -3.039 0.950 22.846 1.00 93.81 79 PHE A C 1
ATOM 583 O O . PHE A 1 79 ? -3.924 1.797 22.764 1.00 93.81 79 PHE A O 1
ATOM 590 N N . VAL A 1 80 ? -2.288 0.817 23.949 1.00 92.88 80 VAL A N 1
ATOM 591 C CA . VAL A 1 80 ? -2.482 1.656 25.143 1.00 92.88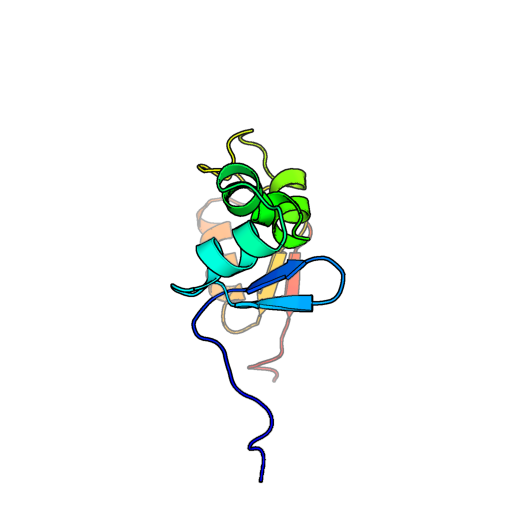 80 VAL A CA 1
ATOM 592 C C . VAL A 1 80 ? -2.216 3.122 24.806 1.00 92.88 80 VAL A C 1
ATOM 594 O O . VAL A 1 80 ? -3.055 3.973 25.095 1.00 92.88 80 VAL A O 1
ATOM 597 N N . GLY A 1 81 ? -1.097 3.410 24.134 1.00 95.19 81 GLY A N 1
ATOM 598 C CA . GLY A 1 81 ? -0.760 4.765 23.696 1.00 95.19 81 GLY A CA 1
ATOM 599 C C . GLY A 1 81 ? -1.763 5.305 22.675 1.00 95.19 81 GLY A C 1
ATOM 600 O O . GLY A 1 81 ? -2.246 6.425 22.821 1.00 95.19 81 GLY A O 1
ATOM 601 N N . ILE A 1 82 ? -2.154 4.479 21.697 1.00 94.25 82 ILE A N 1
ATOM 602 C CA . ILE A 1 82 ? -3.149 4.849 20.675 1.00 94.25 82 ILE A CA 1
ATOM 603 C C . ILE A 1 82 ? -4.485 5.243 21.326 1.00 94.25 82 ILE A C 1
ATOM 605 O O . ILE A 1 82 ? -5.039 6.298 21.011 1.00 94.25 82 ILE A O 1
ATOM 609 N N . ILE A 1 83 ? -4.990 4.437 22.266 1.00 94.38 83 ILE A N 1
ATOM 610 C CA . ILE A 1 83 ? -6.256 4.705 22.965 1.00 94.38 83 ILE A CA 1
ATOM 611 C C . ILE A 1 83 ? -6.140 5.946 23.856 1.00 94.38 83 ILE A C 1
ATOM 613 O O . ILE A 1 83 ? -7.075 6.745 23.906 1.00 94.38 83 ILE A O 1
ATOM 617 N N . GLN A 1 84 ? -5.013 6.147 24.544 1.00 96.00 84 GLN A N 1
ATOM 618 C CA . GLN A 1 84 ? -4.792 7.347 25.357 1.00 96.00 84 GLN A CA 1
ATOM 619 C C . GLN A 1 84 ? -4.839 8.620 24.510 1.00 96.00 84 GLN A C 1
ATOM 621 O O . GLN A 1 84 ? -5.553 9.556 24.872 1.00 96.00 84 GLN A O 1
ATOM 626 N N . THR A 1 85 ? -4.150 8.642 23.366 1.00 96.81 85 THR A N 1
ATOM 627 C CA . THR A 1 85 ? -4.195 9.776 22.434 1.00 96.81 85 THR A CA 1
ATOM 628 C C . THR A 1 85 ? -5.602 9.992 21.883 1.00 96.81 85 THR A C 1
ATOM 630 O O . THR A 1 85 ? -6.082 11.123 21.896 1.00 96.81 85 THR A O 1
ATOM 633 N N . ALA A 1 86 ? -6.294 8.926 21.470 1.00 95.19 86 ALA A N 1
ATOM 634 C CA . ALA A 1 86 ? -7.664 9.016 20.970 1.00 95.19 86 ALA A CA 1
ATOM 635 C C . ALA A 1 86 ? -8.626 9.606 22.018 1.00 95.19 86 ALA A C 1
ATOM 637 O O . ALA A 1 86 ? -9.409 10.508 21.723 1.00 95.19 86 ALA A O 1
ATOM 638 N N . ARG A 1 87 ? -8.534 9.158 23.276 1.00 96.19 87 ARG A N 1
ATOM 639 C CA . ARG A 1 87 ? -9.346 9.718 24.366 1.00 96.19 87 ARG A CA 1
ATOM 640 C C . ARG A 1 87 ? -8.986 11.173 24.656 1.00 96.19 87 ARG A C 1
ATOM 642 O O . ARG A 1 87 ? -9.885 11.982 24.863 1.00 96.19 87 ARG A O 1
ATOM 649 N N . ALA A 1 88 ? -7.698 11.516 24.644 1.00 97.62 88 ALA A N 1
ATOM 650 C CA . ALA A 1 88 ? -7.240 12.890 24.843 1.00 97.62 88 ALA A CA 1
ATOM 651 C C . ALA A 1 88 ? -7.710 13.836 23.724 1.00 97.62 88 ALA A C 1
ATOM 653 O O . ALA A 1 88 ? -7.964 15.008 23.991 1.00 97.62 88 ALA A O 1
ATOM 654 N N . SER A 1 89 ? -7.889 13.335 22.496 1.00 96.81 89 SER A N 1
ATOM 655 C CA . SER A 1 89 ? -8.453 14.102 21.379 1.00 96.81 89 SER A CA 1
ATOM 656 C C . SER A 1 89 ? -9.986 14.184 21.388 1.00 96.81 89 SER A C 1
ATOM 658 O O . SER A 1 89 ? -10.565 14.707 20.440 1.00 96.81 89 SER A O 1
ATOM 660 N N . GLY A 1 90 ? -10.658 13.641 22.410 1.00 97.31 90 GLY A N 1
ATOM 661 C CA . GLY A 1 90 ? -12.122 13.622 22.507 1.00 97.31 90 GLY A CA 1
ATOM 662 C C . GLY A 1 90 ? -12.807 12.554 21.648 1.00 97.31 90 GLY A C 1
ATOM 663 O O . GLY A 1 90 ? -14.009 12.642 21.412 1.00 97.31 90 GLY A O 1
ATOM 664 N N . LEU A 1 91 ? -12.075 11.545 21.161 1.00 96.69 91 LEU A N 1
ATOM 665 C CA . LEU A 1 91 ? -12.664 10.450 20.393 1.00 96.69 91 LEU A CA 1
ATOM 666 C C . LEU A 1 91 ? -13.396 9.476 21.332 1.00 96.69 91 LEU A C 1
ATOM 668 O O . LEU A 1 91 ? -12.773 8.823 22.168 1.00 96.69 91 LEU A O 1
ATOM 672 N N . GLU A 1 92 ? -14.714 9.346 21.169 1.00 95.81 92 GLU A N 1
ATOM 673 C CA . GLU A 1 92 ? -15.536 8.411 21.961 1.00 95.81 92 GLU A CA 1
ATOM 674 C C . GLU A 1 92 ? -15.590 7.000 21.359 1.00 95.81 92 GLU A C 1
ATOM 676 O O . GLU A 1 92 ? -15.701 6.009 22.080 1.00 95.81 92 GLU A O 1
ATOM 681 N N . LYS A 1 93 ? -15.506 6.899 20.027 1.00 95.25 93 LYS A N 1
ATOM 682 C CA . LYS A 1 93 ? -15.487 5.638 19.278 1.00 95.25 93 LYS A CA 1
ATOM 683 C C . LYS A 1 93 ? -14.674 5.783 17.997 1.00 95.25 93 LYS A C 1
ATOM 685 O O . LYS A 1 93 ? -14.674 6.846 17.377 1.00 95.25 93 LYS A O 1
ATOM 690 N N . PHE A 1 94 ? -14.022 4.706 17.570 1.00 95.00 94 PHE A N 1
ATOM 691 C CA . PHE A 1 94 ? -13.344 4.691 16.277 1.00 95.00 94 PHE A CA 1
ATOM 692 C C . PHE A 1 94 ? -14.364 4.714 15.126 1.00 95.00 94 PHE A C 1
ATOM 694 O O . PHE A 1 94 ? -15.398 4.047 15.212 1.00 95.00 94 PHE A O 1
ATOM 701 N N . PRO A 1 95 ? -14.096 5.468 14.044 1.00 94.44 95 PRO A N 1
ATOM 702 C CA . PRO A 1 95 ? -15.017 5.594 12.912 1.00 94.44 95 PRO A CA 1
ATOM 703 C C . PRO A 1 95 ? -14.999 4.379 11.970 1.00 94.44 95 PRO A C 1
ATOM 705 O O . PRO A 1 95 ? -15.809 4.311 11.049 1.00 94.44 95 PRO A O 1
ATOM 708 N N . ILE A 1 96 ? -14.078 3.439 12.187 1.00 96.75 96 ILE A N 1
ATOM 709 C CA . ILE A 1 96 ? -13.889 2.216 11.403 1.00 96.75 96 ILE A CA 1
ATOM 710 C C . ILE A 1 96 ? -13.672 1.025 12.345 1.00 96.75 96 ILE A C 1
ATOM 712 O O . ILE A 1 96 ? -13.273 1.237 13.496 1.00 96.75 96 ILE A O 1
ATOM 716 N N . PRO A 1 97 ? -13.924 -0.216 11.887 1.00 97.81 97 PRO A N 1
ATOM 717 C CA . PRO A 1 97 ? -13.607 -1.422 12.641 1.00 97.81 97 PRO A CA 1
ATOM 718 C C . PRO A 1 97 ? -12.184 -1.389 13.201 1.00 97.81 97 PRO A C 1
ATOM 720 O O . PRO A 1 97 ? -11.231 -1.083 12.483 1.00 97.81 97 PRO A O 1
ATOM 723 N N . TYR A 1 98 ? -12.047 -1.710 14.485 1.00 95.69 98 TYR A N 1
ATOM 724 C CA . TYR A 1 98 ? -10.768 -1.700 15.183 1.00 95.69 98 TYR A CA 1
ATOM 725 C C . TYR A 1 98 ? -10.564 -3.000 15.955 1.00 95.69 98 TYR A C 1
ATOM 727 O O . TYR A 1 98 ? -11.406 -3.385 16.766 1.00 95.69 98 TYR A O 1
ATOM 735 N N . VAL A 1 99 ? -9.445 -3.672 15.687 1.00 95.88 99 VAL A N 1
ATOM 736 C CA . VAL A 1 99 ? -9.070 -4.945 16.307 1.00 95.88 99 VAL A CA 1
ATOM 737 C C . VAL A 1 99 ? -7.901 -4.735 17.263 1.00 95.88 99 VAL A C 1
ATOM 739 O O . VAL A 1 99 ? -6.863 -4.180 16.901 1.00 95.88 99 VAL A O 1
ATOM 742 N N . LEU A 1 100 ? -8.064 -5.233 18.485 1.00 93.50 100 LEU A N 1
ATOM 743 C CA . LEU A 1 100 ? -7.023 -5.266 19.504 1.00 93.50 100 LEU A CA 1
ATOM 744 C C . LEU A 1 100 ? -6.460 -6.679 19.603 1.00 93.50 100 LEU A C 1
ATOM 746 O O . LEU A 1 100 ? -7.218 -7.631 19.787 1.00 93.50 100 LEU A O 1
ATOM 750 N N . THR A 1 101 ? -5.140 -6.813 19.504 1.00 93.44 101 THR A N 1
ATOM 751 C CA . THR A 1 101 ? -4.459 -8.101 19.680 1.00 93.44 101 THR A CA 1
ATOM 752 C C . THR A 1 101 ? -3.561 -8.070 20.913 1.00 93.44 101 THR A C 1
ATOM 754 O O . THR A 1 101 ? -2.901 -7.073 21.195 1.00 93.44 101 THR A O 1
ATOM 757 N N . ASN A 1 102 ? -3.545 -9.164 21.674 1.00 91.56 102 ASN A N 1
ATOM 758 C CA . ASN A 1 102 ? -2.724 -9.311 22.875 1.00 91.56 102 ASN A CA 1
ATOM 759 C C . ASN A 1 102 ? -1.776 -10.496 22.674 1.00 91.56 102 ASN A C 1
ATOM 761 O O . ASN A 1 102 ? -2.105 -11.620 23.044 1.00 91.56 102 ASN A O 1
ATOM 765 N N . CYS A 1 103 ? -0.679 -10.258 21.951 1.00 89.56 103 CYS A N 1
ATOM 766 C CA . CYS A 1 103 ? 0.207 -11.306 21.438 1.00 89.56 103 CYS A CA 1
ATOM 767 C C . CYS A 1 103 ? 1.681 -11.165 21.845 1.00 89.56 103 CYS A C 1
ATOM 769 O O . 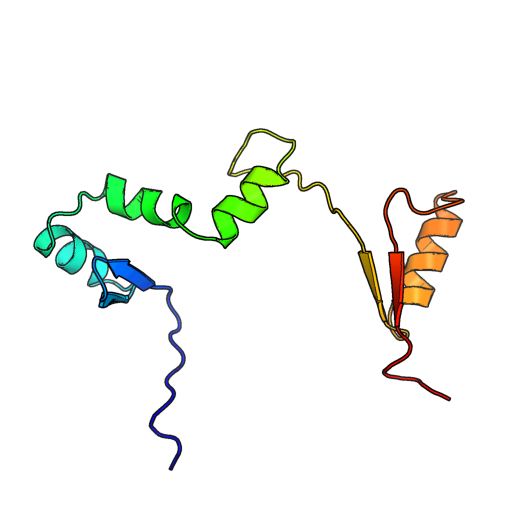CYS A 1 103 ? 2.455 -12.073 21.560 1.00 89.56 103 CYS A O 1
ATOM 771 N N . HIS A 1 104 ? 2.089 -10.066 22.480 1.00 86.00 104 HIS A N 1
ATOM 772 C CA . HIS A 1 104 ? 3.474 -9.841 22.913 1.00 86.00 104 HIS A CA 1
ATOM 773 C C . HIS A 1 104 ? 3.619 -9.841 24.437 1.00 86.00 104 HIS A C 1
ATOM 775 O O . HIS A 1 104 ? 4.642 -10.285 24.945 1.00 86.00 104 HIS A O 1
ATOM 781 N N . ASN A 1 105 ? 2.606 -9.361 25.157 1.00 77.44 105 ASN A N 1
ATOM 782 C CA . ASN A 1 105 ? 2.579 -9.230 26.612 1.00 77.44 105 ASN A CA 1
ATOM 783 C C . ASN A 1 105 ? 1.383 -9.979 27.214 1.00 77.44 105 ASN A C 1
ATOM 785 O O . ASN A 1 105 ? 0.808 -9.540 28.212 1.00 77.44 105 ASN A O 1
ATOM 789 N N . SER A 1 106 ? 1.004 -11.097 26.593 1.00 62.44 106 SER A N 1
ATOM 790 C CA . SER A 1 106 ? -0.018 -11.996 27.116 1.00 62.44 106 SER A CA 1
ATOM 791 C C . SER A 1 106 ? 0.402 -12.467 28.514 1.00 62.44 106 SER A C 1
ATOM 793 O O . SER A 1 106 ? 1.377 -13.207 28.650 1.00 62.44 106 SER A O 1
ATOM 795 N N . LEU A 1 107 ? -0.305 -11.991 29.542 1.00 55.94 107 LEU A N 1
ATOM 796 C CA . LEU A 1 107 ? -0.354 -12.628 30.860 1.00 55.94 107 LEU A CA 1
ATOM 797 C C . LEU A 1 107 ? -1.219 -13.886 30.778 1.00 55.94 107 LEU A C 1
ATOM 799 O O . LEU A 1 107 ? -2.298 -13.800 30.145 1.00 55.94 107 LEU A O 1
#